Protein AF-A0A5N9E461-F1 (afdb_monomer_lite)

Sequence (120 aa):
LTFPGDPKLTLVAYGQSRSVVNYMIDNYGVEAMNSLLTNLSEGMTVNESILDSYGLEIDALDSQWRKSIGAGPYKPRENTTITITKNNPVISDSCRSSSLIILMTIMFFAYKGMSRLYYS

Structure (mmCIF, N/CA/C/O backbone):
data_AF-A0A5N9E461-F1
#
_entry.id   AF-A0A5N9E461-F1
#
loop_
_atom_site.group_PDB
_atom_site.id
_atom_site.type_symbol
_atom_site.label_atom_id
_atom_site.label_alt_id
_atom_site.label_comp_id
_atom_site.label_asym_id
_atom_site.label_entity_id
_atom_site.label_seq_id
_atom_site.pdbx_PDB_ins_code
_atom_site.Cartn_x
_atom_site.Cartn_y
_atom_site.Cartn_z
_atom_site.occupancy
_atom_site.B_iso_or_equiv
_atom_site.auth_seq_id
_atom_site.auth_comp_id
_atom_site.auth_asym_id
_atom_site.auth_atom_id
_atom_site.pdbx_PDB_model_num
ATOM 1 N N . LEU A 1 1 ? 14.144 4.663 1.536 1.00 45.62 1 LEU A N 1
ATOM 2 C CA . LEU A 1 1 ? 13.570 4.451 0.188 1.00 45.62 1 LEU A CA 1
ATOM 3 C C . LEU A 1 1 ? 13.777 5.735 -0.607 1.00 45.62 1 LEU A C 1
ATOM 5 O O . LEU A 1 1 ? 13.134 6.725 -0.292 1.00 45.62 1 LEU A O 1
ATOM 9 N N . THR A 1 2 ? 14.721 5.766 -1.548 1.00 52.59 2 THR A N 1
ATOM 10 C CA . THR A 1 2 ? 14.942 6.943 -2.407 1.00 52.59 2 THR A CA 1
ATOM 11 C C . THR A 1 2 ? 14.306 6.664 -3.758 1.00 52.59 2 THR A C 1
ATOM 13 O O . THR A 1 2 ? 14.650 5.676 -4.404 1.00 52.59 2 THR A O 1
ATOM 16 N N . PHE A 1 3 ? 13.358 7.505 -4.164 1.00 61.94 3 PHE A N 1
ATOM 17 C CA . PHE A 1 3 ? 12.718 7.406 -5.471 1.00 61.94 3 PHE A CA 1
ATOM 18 C C . PHE A 1 3 ? 13.747 7.706 -6.579 1.00 61.94 3 PHE A C 1
ATOM 20 O O . PHE A 1 3 ? 14.559 8.622 -6.410 1.00 61.94 3 PHE A O 1
ATOM 27 N N . PRO A 1 4 ? 13.789 6.938 -7.681 1.00 60.34 4 PRO A N 1
ATOM 28 C CA . PRO A 1 4 ? 14.845 7.087 -8.673 1.00 60.34 4 PRO A CA 1
ATOM 29 C C . PRO A 1 4 ? 14.722 8.419 -9.429 1.00 60.34 4 PRO A C 1
ATOM 31 O O . PRO A 1 4 ? 13.696 8.695 -10.039 1.00 60.34 4 PRO A O 1
ATOM 34 N N . GLY A 1 5 ? 15.794 9.220 -9.435 1.00 57.06 5 GLY A N 1
ATOM 35 C CA . GLY A 1 5 ? 15.860 10.508 -10.146 1.00 57.06 5 GLY A CA 1
ATOM 36 C C . GLY A 1 5 ? 15.971 10.403 -11.675 1.00 57.06 5 GLY A C 1
ATOM 37 O O . GLY A 1 5 ? 15.975 11.425 -12.353 1.00 57.06 5 GLY A O 1
ATOM 38 N N . ASP A 1 6 ? 16.063 9.185 -12.221 1.00 73.31 6 ASP A N 1
ATOM 39 C CA . ASP A 1 6 ? 15.983 8.920 -13.661 1.00 73.31 6 ASP A CA 1
ATOM 40 C C . ASP A 1 6 ? 14.500 8.894 -14.094 1.00 73.31 6 ASP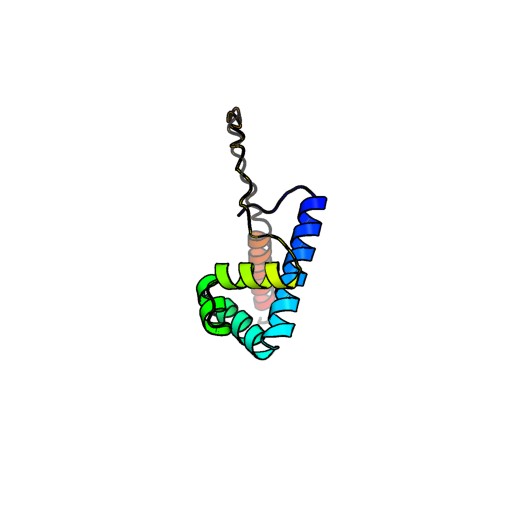 A C 1
ATOM 42 O O . ASP A 1 6 ? 13.740 8.036 -13.619 1.00 73.31 6 ASP A O 1
ATOM 46 N N . PRO A 1 7 ? 14.068 9.778 -15.014 1.00 68.88 7 PRO A N 1
ATOM 47 C CA . PRO A 1 7 ? 12.691 9.828 -15.505 1.00 68.88 7 PRO A CA 1
ATOM 48 C C . PRO A 1 7 ? 12.158 8.490 -16.039 1.00 68.88 7 PRO A C 1
ATOM 50 O O . PRO A 1 7 ? 10.975 8.185 -15.870 1.00 68.88 7 PRO A O 1
ATOM 53 N N . LYS A 1 8 ? 13.007 7.653 -16.654 1.00 65.81 8 LYS A N 1
ATOM 54 C CA . LYS A 1 8 ? 12.588 6.329 -17.147 1.00 65.81 8 LYS A CA 1
ATOM 55 C C . LYS A 1 8 ? 12.266 5.385 -15.993 1.00 65.81 8 LYS A C 1
ATOM 57 O O . LYS A 1 8 ? 11.267 4.672 -16.046 1.00 65.81 8 LYS A O 1
ATOM 62 N N . LEU A 1 9 ? 13.083 5.402 -14.942 1.00 71.56 9 LEU A N 1
ATOM 63 C CA . LEU A 1 9 ? 12.861 4.586 -13.746 1.00 71.56 9 LEU A CA 1
ATOM 64 C C . LEU A 1 9 ? 11.644 5.072 -12.947 1.00 71.56 9 LEU A C 1
ATOM 66 O O . LEU A 1 9 ? 10.916 4.252 -12.394 1.00 71.56 9 LEU A O 1
ATOM 70 N N . THR A 1 10 ? 11.379 6.382 -12.953 1.00 71.50 10 THR A N 1
ATOM 71 C CA . THR A 1 10 ? 10.150 6.972 -12.399 1.00 71.50 10 THR A CA 1
ATOM 72 C C . THR A 1 10 ? 8.901 6.422 -13.094 1.00 71.50 10 THR A C 1
ATOM 74 O O . THR A 1 10 ? 7.973 5.974 -12.423 1.00 71.50 10 THR A O 1
ATOM 77 N N . LEU A 1 11 ? 8.877 6.404 -14.433 1.00 76.56 11 LEU A N 1
ATOM 78 C CA . LEU A 1 11 ? 7.731 5.896 -15.197 1.00 76.56 11 LEU A CA 1
ATOM 79 C C . LEU A 1 11 ? 7.451 4.414 -14.903 1.00 76.56 11 LEU A C 1
ATOM 81 O O . LEU A 1 11 ? 6.295 4.024 -14.737 1.00 76.56 11 LEU A O 1
ATOM 85 N N . VAL A 1 12 ? 8.504 3.596 -14.803 1.00 83.00 12 VAL A N 1
ATOM 86 C CA . VAL A 1 12 ? 8.379 2.173 -14.451 1.00 83.00 12 VAL A CA 1
ATOM 87 C C . VAL A 1 12 ? 7.783 2.002 -13.055 1.00 83.00 12 VAL A C 1
ATOM 89 O O . VAL A 1 12 ? 6.884 1.180 -12.890 1.00 83.00 12 VAL A O 1
ATOM 92 N N . ALA A 1 13 ? 8.227 2.796 -12.075 1.00 80.50 13 ALA A N 1
ATOM 93 C CA . ALA A 1 13 ? 7.690 2.743 -10.717 1.00 80.50 13 ALA A CA 1
ATOM 94 C C . ALA A 1 13 ? 6.179 3.031 -10.691 1.00 80.50 13 ALA A C 1
ATOM 96 O O . ALA A 1 13 ? 5.425 2.251 -10.117 1.00 80.50 13 ALA A O 1
ATOM 97 N N . TYR A 1 14 ? 5.715 4.072 -11.394 1.00 87.06 14 TYR A N 1
ATOM 98 C CA . TYR A 1 14 ? 4.279 4.363 -11.508 1.00 87.06 14 TYR A CA 1
ATOM 99 C C . TYR A 1 14 ? 3.491 3.224 -12.168 1.00 87.06 14 TYR A C 1
ATOM 101 O O . TYR A 1 14 ? 2.406 2.868 -11.703 1.00 87.06 14 TYR A O 1
ATOM 109 N N . GLY A 1 15 ? 4.034 2.633 -13.237 1.00 92.69 15 GLY A N 1
ATOM 110 C CA . GLY A 1 15 ? 3.415 1.487 -13.906 1.00 92.69 15 GLY A CA 1
ATOM 111 C C . GLY A 1 15 ? 3.280 0.271 -12.984 1.00 92.69 15 GLY A C 1
ATOM 112 O O . GLY A 1 15 ? 2.225 -0.361 -12.947 1.00 92.69 15 GLY A O 1
ATOM 113 N N . GLN A 1 16 ? 4.318 -0.019 -12.196 1.00 92.00 16 GLN A N 1
ATOM 114 C CA . GLN A 1 16 ? 4.305 -1.104 -11.215 1.00 92.00 16 GLN A CA 1
ATOM 115 C C . GLN A 1 16 ? 3.297 -0.845 -10.096 1.00 92.00 16 GLN A C 1
ATOM 117 O O . GLN A 1 16 ? 2.474 -1.715 -9.828 1.00 92.00 16 GLN A O 1
ATOM 122 N N . SER A 1 17 ? 3.287 0.356 -9.507 1.00 93.62 17 SER A N 1
ATOM 123 C CA . SER A 1 17 ? 2.312 0.718 -8.471 1.00 93.62 17 SER A CA 1
ATOM 124 C C . SER A 1 17 ? 0.874 0.541 -8.959 1.00 93.62 17 SER A C 1
ATOM 126 O O . SER A 1 17 ? 0.062 -0.061 -8.263 1.00 93.62 17 SER A O 1
ATOM 128 N N . ARG A 1 18 ? 0.563 0.984 -10.186 1.00 95.81 18 ARG A N 1
ATOM 129 C CA . ARG A 1 18 ? -0.767 0.783 -10.779 1.00 95.81 18 ARG A CA 1
ATOM 130 C C . ARG A 1 18 ? -1.108 -0.699 -10.949 1.00 95.81 18 ARG A C 1
ATOM 132 O O . ARG A 1 18 ? -2.236 -1.093 -10.680 1.00 95.81 18 ARG A O 1
ATOM 139 N N . SER A 1 19 ? -0.152 -1.514 -11.397 1.00 97.00 19 SER A N 1
ATOM 140 C CA . SER A 1 19 ? -0.362 -2.956 -11.562 1.00 97.00 19 SER A CA 1
ATOM 141 C C . SER A 1 19 ? -0.657 -3.656 -10.234 1.00 97.00 19 SER A C 1
ATOM 143 O O . SER A 1 19 ? -1.545 -4.502 -10.199 1.00 97.00 19 SER A O 1
ATOM 145 N N . VAL A 1 20 ? 0.040 -3.284 -9.157 1.00 97.06 20 VAL A N 1
ATOM 146 C CA . VAL A 1 20 ? -0.204 -3.827 -7.812 1.00 97.06 20 VAL A CA 1
ATOM 147 C C . VAL A 1 20 ? -1.598 -3.443 -7.319 1.00 97.06 20 VAL A C 1
ATOM 149 O O . VAL A 1 20 ? -2.349 -4.312 -6.892 1.00 97.06 20 VAL A O 1
ATOM 152 N N . VAL A 1 21 ? -1.981 -2.167 -7.438 1.00 96.88 21 VAL A N 1
ATOM 153 C CA . VAL A 1 21 ? -3.315 -1.697 -7.020 1.00 96.88 21 VAL A CA 1
ATOM 154 C C . VAL A 1 21 ? -4.422 -2.432 -7.774 1.00 96.88 21 VAL A C 1
ATOM 156 O O . VAL A 1 21 ? -5.364 -2.912 -7.149 1.00 96.88 21 VAL A O 1
ATOM 159 N N . ASN A 1 22 ? -4.290 -2.574 -9.097 1.00 98.00 22 ASN A N 1
ATOM 160 C CA . ASN A 1 22 ? -5.251 -3.336 -9.894 1.00 98.00 22 ASN A CA 1
ATOM 161 C C . ASN A 1 22 ? -5.330 -4.793 -9.427 1.00 98.00 22 ASN A C 1
ATOM 163 O O . ASN A 1 22 ? -6.421 -5.295 -9.204 1.00 98.00 22 ASN A O 1
ATOM 167 N N . TYR A 1 23 ? -4.188 -5.450 -9.206 1.00 98.12 23 TYR A N 1
ATOM 168 C CA . TYR A 1 23 ? -4.159 -6.818 -8.692 1.00 98.12 23 TYR A CA 1
ATOM 169 C C . TYR A 1 23 ? -4.895 -6.956 -7.352 1.00 98.12 23 TYR A C 1
ATOM 171 O O . TYR A 1 23 ? -5.654 -7.906 -7.168 1.00 98.12 23 TYR A O 1
ATOM 179 N N . MET A 1 24 ? -4.701 -6.009 -6.432 1.00 98.00 24 MET A N 1
ATOM 180 C CA . MET A 1 24 ? -5.366 -6.019 -5.127 1.00 98.00 24 MET A CA 1
ATOM 181 C C . MET A 1 24 ? -6.888 -5.895 -5.274 1.00 98.00 24 MET A C 1
ATOM 183 O O . MET A 1 24 ? -7.619 -6.660 -4.655 1.00 98.00 24 MET A O 1
ATOM 187 N N . ILE A 1 25 ? -7.366 -5.004 -6.146 1.00 98.06 25 ILE A N 1
ATOM 188 C CA . ILE A 1 25 ? -8.804 -4.833 -6.406 1.00 98.06 25 ILE A CA 1
ATOM 189 C C . ILE A 1 25 ? -9.386 -6.061 -7.116 1.00 98.06 25 ILE A C 1
ATOM 191 O O . ILE A 1 25 ? -10.417 -6.579 -6.695 1.00 98.06 25 ILE A O 1
ATOM 195 N N . ASP A 1 26 ? -8.718 -6.555 -8.158 1.00 98.00 26 ASP A N 1
ATOM 196 C CA . ASP A 1 26 ? -9.222 -7.643 -9.001 1.00 98.00 26 ASP A CA 1
ATOM 197 C C . ASP A 1 26 ? -9.325 -8.978 -8.240 1.00 98.00 26 ASP A C 1
ATOM 199 O O . ASP A 1 26 ? -10.193 -9.792 -8.551 1.00 98.00 26 ASP A O 1
ATOM 203 N N . ASN A 1 27 ? -8.457 -9.219 -7.247 1.00 97.44 27 ASN A N 1
ATOM 204 C CA . ASN A 1 27 ? -8.411 -10.490 -6.509 1.00 97.44 27 ASN A CA 1
ATOM 205 C C . ASN A 1 27 ? -9.123 -10.453 -5.150 1.00 97.44 27 ASN A C 1
ATOM 207 O O . ASN A 1 27 ? -9.572 -11.499 -4.686 1.00 97.44 27 ASN A O 1
ATOM 211 N N . TYR A 1 28 ? -9.219 -9.285 -4.509 1.00 96.69 28 TYR A N 1
ATOM 212 C CA . TYR A 1 28 ? -9.745 -9.157 -3.141 1.00 96.69 28 TYR A CA 1
ATOM 213 C C . TYR A 1 28 ? -10.950 -8.215 -3.030 1.00 96.69 28 TYR A C 1
ATOM 215 O O . TYR A 1 28 ? -11.573 -8.143 -1.973 1.00 96.69 28 TYR A O 1
ATOM 223 N N . GLY A 1 29 ? -11.311 -7.523 -4.112 1.00 97.38 29 GLY A N 1
ATOM 224 C CA . GLY A 1 29 ? -12.458 -6.625 -4.157 1.00 97.38 29 GLY A CA 1
ATOM 225 C C . GLY A 1 29 ? -12.152 -5.198 -3.704 1.00 97.38 29 GLY A C 1
ATOM 226 O O . GLY A 1 29 ? -11.068 -4.857 -3.222 1.00 97.38 29 GLY A O 1
ATOM 227 N N . VAL A 1 30 ? -13.146 -4.332 -3.886 1.00 97.44 30 VAL A N 1
ATOM 228 C CA . VAL A 1 30 ? -13.051 -2.902 -3.554 1.00 97.44 30 VAL A CA 1
ATOM 229 C C . VAL A 1 30 ? -13.153 -2.689 -2.043 1.00 97.44 30 VAL A C 1
ATOM 231 O O . VAL A 1 30 ? -12.577 -1.746 -1.510 1.00 97.44 30 VAL A O 1
ATOM 234 N N . GLU A 1 31 ? -13.836 -3.582 -1.333 1.00 98.12 31 GLU A N 1
ATOM 235 C CA . GLU A 1 31 ? -14.017 -3.542 0.115 1.00 98.12 31 GLU A CA 1
ATOM 236 C C . GLU A 1 31 ? -12.674 -3.665 0.842 1.00 98.12 31 GLU A C 1
ATOM 238 O O . GLU A 1 31 ? -12.374 -2.843 1.704 1.00 98.12 31 GLU A O 1
ATOM 243 N N . ALA A 1 32 ? -11.825 -4.614 0.432 1.00 97.31 32 ALA A N 1
ATOM 244 C CA . ALA A 1 32 ? -10.479 -4.772 0.987 1.00 97.31 32 ALA A CA 1
ATOM 245 C C . ALA A 1 32 ? -9.581 -3.557 0.685 1.00 97.31 32 ALA A C 1
ATOM 247 O O . ALA A 1 32 ? -8.794 -3.125 1.530 1.00 97.31 32 ALA A O 1
ATOM 248 N N . MET A 1 33 ? -9.730 -2.952 -0.499 1.00 98.25 33 MET A N 1
ATOM 249 C CA . MET A 1 33 ? -9.032 -1.709 -0.840 1.00 98.25 33 MET A CA 1
ATOM 250 C C . MET A 1 33 ? -9.496 -0.534 0.027 1.00 98.25 33 MET A C 1
ATOM 252 O O . MET A 1 33 ? -8.671 0.256 0.481 1.00 98.25 33 MET A O 1
ATOM 256 N N . ASN A 1 34 ? -10.796 -0.432 0.301 1.00 98.31 34 ASN A N 1
ATOM 257 C CA . ASN A 1 34 ? -11.328 0.589 1.198 1.00 98.31 34 ASN A CA 1
ATOM 258 C C . ASN A 1 34 ? -10.790 0.413 2.622 1.00 98.31 34 ASN A C 1
ATOM 260 O O . ASN A 1 34 ? -10.329 1.395 3.197 1.00 98.31 34 ASN A O 1
ATOM 264 N N . SER A 1 35 ? -10.770 -0.813 3.159 1.00 98.31 35 SER A N 1
ATOM 265 C CA . SER A 1 35 ? -10.164 -1.091 4.470 1.00 98.31 35 SER A CA 1
ATOM 266 C C . SER A 1 35 ? -8.696 -0.671 4.520 1.00 98.31 35 SER A C 1
ATOM 268 O O . SER A 1 35 ? -8.292 0.022 5.451 1.00 98.31 35 SER A O 1
ATOM 270 N N . LEU A 1 36 ? -7.919 -0.971 3.472 1.00 98.25 36 LEU A N 1
ATOM 271 C CA . LEU A 1 36 ? -6.513 -0.567 3.395 1.00 98.25 36 LEU A CA 1
ATOM 272 C C . LEU A 1 36 ? -6.353 0.951 3.488 1.00 98.25 36 LEU A C 1
ATOM 274 O O . LEU A 1 36 ? -5.525 1.446 4.253 1.00 98.25 36 LEU A O 1
ATOM 278 N N . LEU A 1 37 ? -7.129 1.692 2.697 1.00 98.12 37 LEU A N 1
ATOM 279 C CA . LEU A 1 37 ? -7.062 3.151 2.662 1.00 98.12 37 LEU A CA 1
ATOM 280 C C . LEU A 1 37 ? -7.525 3.774 3.983 1.00 98.12 37 LEU A C 1
ATOM 282 O O . LEU A 1 37 ? -6.905 4.736 4.438 1.00 98.12 37 LEU A O 1
ATOM 286 N N . THR A 1 38 ? -8.558 3.212 4.616 1.00 98.50 38 THR A N 1
ATOM 287 C CA . THR A 1 38 ? -9.012 3.629 5.948 1.00 98.50 38 THR A CA 1
ATOM 288 C C . THR A 1 38 ? -7.914 3.413 6.986 1.00 98.50 38 THR A C 1
ATOM 290 O O . THR A 1 38 ? -7.506 4.377 7.631 1.00 98.50 38 THR A O 1
ATOM 293 N N . ASN A 1 39 ? -7.345 2.211 7.069 1.00 98.06 39 ASN A N 1
ATOM 294 C CA . ASN A 1 39 ? -6.286 1.872 8.025 1.00 98.06 39 ASN A CA 1
ATOM 295 C C . ASN A 1 39 ? -5.056 2.781 7.876 1.00 98.06 39 ASN A C 1
ATOM 297 O O . ASN A 1 39 ? -4.503 3.279 8.858 1.00 98.06 39 ASN A O 1
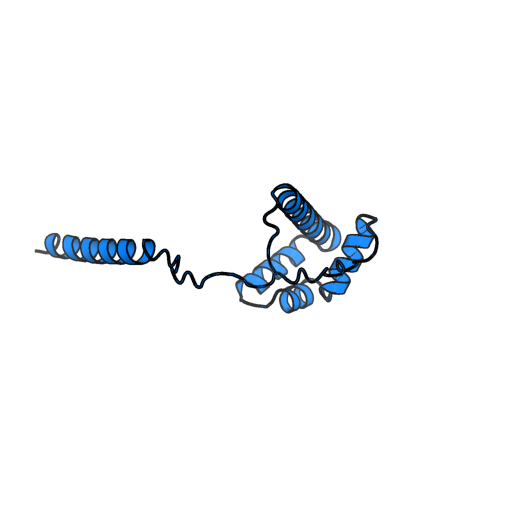ATOM 301 N N . LEU A 1 40 ? -4.649 3.068 6.635 1.00 97.81 40 LEU A N 1
ATOM 302 C CA . LEU A 1 40 ? -3.576 4.027 6.358 1.00 97.81 40 LEU A CA 1
ATOM 303 C C . LEU A 1 40 ? -3.943 5.451 6.797 1.00 97.81 40 LEU A C 1
ATOM 305 O O . LEU A 1 40 ? -3.093 6.164 7.332 1.00 97.81 40 LEU A O 1
ATOM 309 N N . SER A 1 41 ? -5.192 5.878 6.587 1.00 97.56 41 SER A N 1
ATOM 310 C CA . SER A 1 41 ? -5.666 7.205 7.007 1.00 97.56 41 SER A CA 1
ATOM 311 C C . SER A 1 41 ? -5.708 7.375 8.529 1.00 97.56 41 SER A C 1
ATOM 313 O O . SER A 1 41 ? -5.518 8.484 9.027 1.00 97.56 41 SER A O 1
ATOM 315 N N . GLU A 1 42 ? -5.877 6.274 9.262 1.00 97.94 42 GLU A N 1
ATOM 316 C CA . GLU A 1 42 ? -5.847 6.221 10.728 1.00 97.94 42 GLU A CA 1
ATOM 317 C C . GLU A 1 42 ? -4.420 6.165 11.298 1.00 97.94 42 GLU A C 1
ATOM 319 O O . GLU A 1 42 ? -4.223 6.241 12.511 1.00 97.94 42 GLU A O 1
ATOM 324 N N . GLY A 1 43 ? -3.406 6.107 10.430 1.00 97.69 43 GLY A N 1
ATOM 325 C CA . GLY A 1 43 ? -1.997 6.163 10.812 1.00 97.69 43 GLY A CA 1
ATOM 326 C C . GLY A 1 43 ? -1.345 4.801 11.038 1.00 97.69 43 GLY A C 1
ATOM 327 O O . GLY A 1 43 ? -0.216 4.763 11.531 1.00 97.69 43 GLY A O 1
ATOM 328 N N . MET A 1 44 ? -2.005 3.699 10.664 1.00 97.88 44 MET A N 1
ATOM 329 C CA . MET A 1 44 ? -1.365 2.381 10.652 1.00 97.88 44 MET A CA 1
ATOM 330 C C . MET A 1 44 ? -0.215 2.355 9.643 1.00 97.88 44 MET A C 1
ATOM 332 O O . MET A 1 44 ? -0.242 3.017 8.599 1.00 97.88 44 MET A O 1
ATOM 336 N N . THR A 1 45 ? 0.812 1.558 9.932 1.00 97.62 45 THR A N 1
ATOM 337 C CA . THR A 1 45 ? 1.897 1.342 8.974 1.00 97.62 45 THR A CA 1
ATOM 338 C C . THR A 1 45 ? 1.406 0.555 7.755 1.00 97.62 45 THR A C 1
ATOM 340 O O . THR A 1 45 ? 0.370 -0.112 7.776 1.00 97.62 45 THR A O 1
ATOM 343 N N . VAL A 1 46 ? 2.169 0.596 6.660 1.00 94.62 46 VAL A N 1
ATOM 344 C CA . VAL A 1 46 ? 1.840 -0.165 5.440 1.00 94.62 46 VAL A CA 1
ATOM 345 C C . VAL A 1 46 ? 1.744 -1.666 5.727 1.00 94.62 46 VAL A C 1
ATOM 347 O O . VAL A 1 46 ? 0.821 -2.317 5.253 1.00 94.62 46 VAL A O 1
ATOM 350 N N . ASN A 1 47 ? 2.649 -2.213 6.540 1.00 96.81 47 ASN A N 1
ATOM 351 C CA . ASN A 1 47 ? 2.618 -3.635 6.876 1.00 96.81 47 ASN A CA 1
ATOM 352 C C . ASN A 1 47 ? 1.371 -3.989 7.698 1.00 96.81 47 ASN A C 1
ATOM 354 O O . ASN A 1 47 ? 0.672 -4.934 7.350 1.00 96.81 47 ASN A O 1
ATOM 358 N N . GLU A 1 48 ? 1.063 -3.209 8.739 1.00 97.69 48 GLU A N 1
ATOM 359 C CA . GLU A 1 48 ? -0.120 -3.440 9.581 1.00 97.69 48 GLU A CA 1
ATOM 360 C C . GLU A 1 48 ? -1.420 -3.307 8.780 1.00 97.69 48 GLU A C 1
ATOM 362 O O . GLU A 1 48 ? -2.303 -4.148 8.893 1.00 97.69 48 GLU A O 1
ATOM 367 N N . SER A 1 49 ? -1.530 -2.280 7.935 1.00 98.12 49 SER A N 1
ATOM 368 C CA . SER A 1 49 ? -2.734 -2.038 7.131 1.00 98.12 49 SER A CA 1
ATOM 369 C C . SER A 1 49 ? -2.968 -3.114 6.065 1.00 98.12 49 SER A C 1
ATOM 371 O O . SER A 1 49 ? -4.116 -3.509 5.854 1.00 98.12 49 SER A O 1
ATOM 373 N N . ILE A 1 50 ? -1.910 -3.624 5.418 1.00 97.75 50 ILE A N 1
ATOM 374 C CA . ILE A 1 50 ? -2.012 -4.748 4.473 1.00 97.75 50 ILE A CA 1
ATOM 375 C C . ILE A 1 50 ? -2.398 -6.032 5.210 1.00 97.75 50 ILE A C 1
ATOM 377 O O . ILE A 1 50 ? -3.285 -6.749 4.742 1.00 97.75 50 ILE A O 1
ATOM 381 N N . LEU A 1 51 ? -1.771 -6.304 6.356 1.00 97.94 51 LEU A N 1
ATOM 382 C CA . LEU A 1 51 ? -2.078 -7.485 7.156 1.00 97.94 51 LEU A CA 1
ATOM 383 C C . LEU A 1 51 ? -3.538 -7.479 7.619 1.00 97.94 51 LEU A C 1
ATOM 385 O O . LEU A 1 51 ? -4.218 -8.488 7.468 1.00 97.94 51 LEU A O 1
ATOM 389 N N . ASP A 1 52 ? -4.035 -6.347 8.115 1.00 98.00 52 ASP A N 1
ATOM 390 C CA . ASP A 1 52 ? -5.422 -6.214 8.572 1.00 98.00 52 ASP A CA 1
ATOM 391 C C . ASP A 1 52 ? -6.437 -6.324 7.417 1.00 98.00 52 ASP A C 1
ATOM 393 O O . ASP A 1 52 ? -7.434 -7.034 7.525 1.00 98.00 52 ASP A O 1
ATOM 397 N N . SER A 1 53 ? -6.150 -5.703 6.267 1.00 97.62 53 SER A N 1
ATOM 398 C CA . SER A 1 53 ? -7.107 -5.639 5.147 1.00 97.62 53 SER A CA 1
ATOM 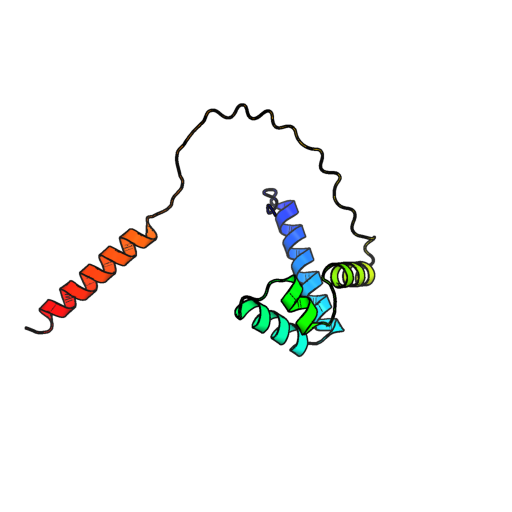399 C C . SER A 1 53 ? -7.141 -6.900 4.283 1.00 97.62 53 SER A C 1
ATOM 401 O O . SER A 1 53 ? -8.184 -7.236 3.725 1.00 97.62 53 SER A O 1
ATOM 403 N N . TYR A 1 54 ? -6.001 -7.580 4.127 1.00 96.94 54 TYR A N 1
ATOM 404 C CA . TYR A 1 54 ? -5.845 -8.719 3.211 1.00 96.94 54 TYR A CA 1
ATOM 405 C C . TYR A 1 54 ? -5.475 -10.025 3.921 1.00 96.94 54 TYR A C 1
ATOM 407 O O . TYR A 1 54 ? -5.498 -11.079 3.287 1.00 96.94 54 TYR A O 1
ATOM 415 N N . GLY A 1 55 ? -5.114 -9.990 5.209 1.00 96.88 55 GLY A N 1
ATOM 416 C CA . GLY A 1 55 ? -4.635 -11.167 5.941 1.00 96.88 55 GLY A CA 1
ATOM 417 C C . GLY A 1 55 ? -3.266 -11.665 5.468 1.00 96.88 55 GLY A C 1
ATOM 418 O O . GLY A 1 55 ? -2.947 -12.841 5.645 1.00 96.88 55 GLY A O 1
ATOM 419 N N . LEU A 1 56 ? -2.476 -10.804 4.816 1.00 95.31 56 LEU A N 1
ATOM 420 C CA . LEU A 1 56 ? -1.205 -11.159 4.187 1.00 95.31 56 LEU A CA 1
ATOM 421 C C . LEU A 1 56 ? -0.065 -10.270 4.672 1.00 95.31 56 LEU A C 1
ATOM 423 O O . LEU A 1 56 ? -0.210 -9.059 4.792 1.00 95.31 56 LEU A O 1
ATOM 427 N N . GLU A 1 57 ? 1.109 -10.871 4.836 1.00 96.31 57 GLU A N 1
ATOM 428 C CA . GLU A 1 57 ? 2.359 -10.119 4.934 1.00 96.31 57 GLU A CA 1
ATOM 429 C C . GLU A 1 57 ? 2.697 -9.460 3.590 1.00 96.31 57 GLU A C 1
ATOM 431 O O . GLU A 1 57 ? 2.427 -10.014 2.518 1.00 96.31 57 GLU A O 1
ATOM 436 N N . ILE A 1 58 ? 3.356 -8.300 3.634 1.00 94.44 58 ILE A N 1
ATOM 437 C CA . ILE A 1 58 ? 3.701 -7.526 2.430 1.00 94.44 58 ILE A CA 1
ATOM 438 C C . ILE A 1 58 ? 4.548 -8.330 1.425 1.00 94.44 58 ILE A C 1
ATOM 440 O O . ILE A 1 58 ? 4.331 -8.235 0.217 1.00 94.44 58 ILE A O 1
ATOM 444 N N . ASP A 1 59 ? 5.444 -9.192 1.912 1.00 95.12 59 ASP A N 1
ATOM 445 C CA . ASP A 1 59 ? 6.285 -10.054 1.071 1.00 95.12 59 ASP A CA 1
ATOM 446 C C . ASP A 1 59 ? 5.476 -11.166 0.384 1.00 95.12 59 ASP A C 1
ATOM 448 O O . ASP A 1 59 ? 5.774 -11.571 -0.747 1.00 95.12 59 ASP A O 1
ATOM 452 N N . ALA A 1 60 ? 4.427 -11.658 1.051 1.00 95.62 60 ALA A N 1
ATOM 453 C CA . ALA A 1 60 ? 3.508 -12.629 0.473 1.00 95.62 60 ALA A CA 1
ATOM 454 C C . ALA A 1 60 ? 2.655 -11.974 -0.620 1.00 95.62 60 ALA A C 1
ATOM 456 O O . ALA A 1 60 ? 2.492 -12.563 -1.690 1.00 95.62 60 ALA A O 1
ATOM 457 N N . LEU A 1 61 ? 2.177 -10.745 -0.388 1.00 96.81 61 LEU A N 1
ATOM 458 C CA . LEU A 1 61 ? 1.460 -9.957 -1.390 1.00 96.81 61 LEU A CA 1
ATOM 459 C C . LEU A 1 61 ? 2.328 -9.702 -2.634 1.00 96.81 61 LEU A C 1
ATOM 461 O O . LEU A 1 61 ? 1.880 -9.986 -3.746 1.00 96.81 61 LEU A O 1
ATOM 465 N N . ASP A 1 62 ? 3.573 -9.236 -2.462 1.00 95.62 62 ASP A N 1
ATOM 466 C CA . ASP A 1 62 ? 4.512 -9.022 -3.577 1.00 95.62 62 ASP A CA 1
ATOM 467 C C . ASP A 1 62 ? 4.755 -10.322 -4.350 1.00 95.62 62 ASP A C 1
ATOM 469 O O . ASP A 1 62 ? 4.610 -10.365 -5.572 1.00 95.62 62 ASP A O 1
ATOM 473 N N . SER A 1 63 ? 5.038 -11.419 -3.646 1.00 96.62 63 SER A N 1
ATOM 474 C CA . SER A 1 63 ? 5.291 -12.718 -4.275 1.00 96.62 63 SER A CA 1
ATOM 475 C C . SER A 1 63 ? 4.100 -13.213 -5.101 1.00 96.62 63 SER A C 1
ATOM 477 O O . SER A 1 63 ? 4.282 -13.729 -6.209 1.00 96.62 63 SER A O 1
ATOM 479 N N . GLN A 1 64 ? 2.876 -13.048 -4.592 1.00 97.00 64 GLN A N 1
ATOM 480 C CA . GLN A 1 64 ? 1.661 -13.446 -5.303 1.00 97.00 64 GLN A CA 1
ATOM 481 C C . GLN A 1 64 ? 1.384 -12.557 -6.522 1.00 97.00 64 GLN A C 1
ATOM 483 O O . GLN A 1 64 ? 1.130 -13.086 -7.605 1.00 97.00 64 GLN A O 1
ATOM 488 N N . TRP A 1 65 ? 1.506 -11.234 -6.381 1.00 97.62 65 TRP A N 1
ATOM 489 C CA . TRP A 1 65 ? 1.365 -10.295 -7.497 1.00 97.62 65 TRP A CA 1
ATOM 490 C C . TRP A 1 65 ? 2.395 -10.570 -8.601 1.00 97.62 65 TRP A C 1
ATOM 492 O O . TRP A 1 65 ? 2.054 -10.662 -9.779 1.00 97.62 65 TRP A O 1
ATOM 502 N N . ARG A 1 66 ? 3.668 -10.784 -8.244 1.00 96.69 66 ARG A N 1
ATOM 503 C CA . ARG A 1 66 ? 4.716 -11.119 -9.222 1.00 96.69 66 ARG A CA 1
ATOM 504 C C . ARG A 1 66 ? 4.373 -12.393 -9.981 1.00 96.69 66 ARG A C 1
ATOM 506 O O . ARG A 1 66 ? 4.497 -12.425 -11.204 1.00 96.69 66 ARG A O 1
ATOM 513 N N . LYS A 1 67 ? 3.880 -13.414 -9.275 1.00 96.81 67 LYS A N 1
ATOM 514 C CA . LYS A 1 67 ? 3.419 -14.659 -9.894 1.00 96.81 67 LYS A CA 1
ATOM 515 C C . LYS A 1 67 ? 2.246 -14.421 -10.849 1.00 96.81 67 LYS A C 1
ATOM 517 O O . LYS A 1 67 ? 2.235 -15.020 -11.922 1.00 96.81 67 LYS A O 1
ATOM 522 N N . SER A 1 68 ? 1.299 -13.543 -10.509 1.00 96.44 68 SER A N 1
ATOM 523 C CA . SER A 1 68 ? 0.125 -13.271 -11.351 1.00 96.44 68 SER A CA 1
ATOM 524 C C . SER A 1 68 ? 0.480 -12.588 -12.674 1.00 96.44 68 SER A C 1
ATOM 526 O O . SER A 1 68 ? -0.168 -12.846 -13.683 1.00 96.44 68 SER A O 1
ATOM 528 N N . ILE A 1 69 ? 1.522 -11.750 -12.695 1.00 95.94 69 ILE A N 1
ATOM 529 C CA . ILE A 1 69 ? 2.003 -11.080 -13.917 1.00 95.94 69 ILE A CA 1
ATOM 530 C C . ILE A 1 69 ? 3.110 -11.861 -14.648 1.00 95.94 69 ILE A C 1
ATOM 532 O O . ILE A 1 69 ? 3.702 -11.347 -15.596 1.00 95.94 69 ILE A O 1
ATOM 536 N N . GLY A 1 70 ? 3.431 -13.083 -14.203 1.00 95.50 70 GLY A N 1
ATOM 537 C CA . GLY A 1 70 ? 4.499 -13.906 -14.783 1.00 95.50 70 GLY A CA 1
ATOM 538 C C . GLY A 1 70 ? 5.918 -13.388 -14.513 1.00 95.50 70 GLY A C 1
ATOM 539 O O . GLY A 1 70 ? 6.858 -13.760 -15.217 1.00 95.50 70 GLY A O 1
ATOM 540 N N . ALA A 1 71 ? 6.099 -12.528 -13.509 1.00 93.56 71 ALA A N 1
ATOM 541 C CA . ALA A 1 71 ? 7.409 -12.055 -13.088 1.00 93.56 71 ALA A CA 1
ATOM 542 C C . ALA A 1 71 ? 8.124 -13.100 -12.215 1.00 93.56 71 ALA A C 1
ATOM 544 O O . ALA A 1 71 ? 7.521 -13.785 -11.390 1.00 93.56 71 ALA A O 1
ATOM 545 N N . GLY A 1 72 ? 9.449 -13.187 -12.363 1.00 92.62 72 GLY A N 1
ATOM 546 C CA . GLY A 1 72 ? 10.285 -13.984 -11.462 1.00 92.62 72 GLY A CA 1
ATOM 547 C C . GLY A 1 72 ? 10.306 -13.418 -10.033 1.00 92.62 72 GLY A C 1
ATOM 548 O O . GLY A 1 72 ? 9.904 -12.266 -9.831 1.00 92.62 72 GLY A O 1
ATOM 549 N N . PRO A 1 73 ? 10.817 -14.172 -9.043 1.00 90.31 73 PRO A N 1
ATOM 550 C CA . PRO A 1 73 ? 10.892 -13.723 -7.651 1.00 90.31 73 PRO A CA 1
ATOM 551 C C . PRO A 1 73 ? 11.665 -12.408 -7.525 1.00 90.31 73 PRO A C 1
ATOM 553 O O . PRO A 1 73 ? 12.526 -12.096 -8.358 1.00 90.31 73 PRO A O 1
ATOM 556 N N . TYR A 1 74 ? 11.348 -11.623 -6.495 1.00 86.56 74 TYR A N 1
ATOM 557 C CA . TYR A 1 74 ? 12.084 -10.396 -6.228 1.00 86.56 74 TYR A CA 1
ATOM 558 C C . TYR A 1 74 ? 13.551 -10.732 -5.947 1.00 86.56 74 TYR A C 1
ATOM 560 O O . TYR A 1 74 ? 13.877 -11.523 -5.065 1.00 86.56 74 TYR A O 1
ATOM 568 N N . LYS A 1 75 ? 14.440 -10.139 -6.743 1.00 85.25 75 LYS A N 1
ATOM 569 C CA . LYS A 1 75 ? 15.878 -10.149 -6.504 1.00 85.25 75 LYS A CA 1
ATOM 570 C C . LYS A 1 75 ? 16.247 -8.719 -6.146 1.00 85.25 75 LYS A C 1
ATOM 572 O O . LYS A 1 75 ? 16.172 -7.866 -7.040 1.00 85.25 75 LYS A O 1
ATOM 577 N N . PRO A 1 76 ? 16.597 -8.432 -4.881 1.00 75.12 76 PRO A N 1
ATOM 578 C CA . PRO A 1 76 ? 17.181 -7.149 -4.540 1.00 75.12 76 PRO A CA 1
ATOM 579 C C . PRO A 1 76 ? 18.316 -6.882 -5.521 1.00 75.12 76 PRO A C 1
ATOM 581 O O . PRO A 1 76 ? 19.103 -7.784 -5.819 1.00 75.12 76 PRO A O 1
ATOM 584 N N . ARG A 1 77 ? 18.389 -5.667 -6.074 1.00 68.25 77 ARG A N 1
ATOM 585 C CA . ARG A 1 77 ? 19.620 -5.292 -6.768 1.00 68.25 77 ARG A CA 1
ATOM 586 C C . ARG A 1 77 ? 20.735 -5.438 -5.746 1.00 68.25 77 ARG A C 1
ATOM 588 O O . ARG A 1 77 ? 20.651 -4.802 -4.699 1.00 68.25 77 ARG A O 1
ATOM 595 N N . GLU A 1 78 ? 21.740 -6.248 -6.074 1.00 63.19 78 GLU A N 1
ATOM 596 C CA . GLU A 1 78 ? 23.071 -6.143 -5.485 1.00 63.19 78 GLU A CA 1
ATOM 597 C C . GLU A 1 78 ? 23.401 -4.654 -5.508 1.00 63.19 78 GLU A C 1
ATOM 599 O O . GLU A 1 78 ? 23.574 -4.036 -6.564 1.00 63.19 78 GLU A O 1
ATOM 604 N N . ASN A 1 79 ? 23.334 -4.032 -4.344 1.00 53.56 79 ASN A N 1
ATOM 605 C CA . ASN A 1 79 ? 23.787 -2.684 -4.143 1.00 53.56 79 ASN A CA 1
ATOM 606 C C . ASN A 1 79 ? 25.281 -2.739 -4.436 1.00 53.56 79 ASN A C 1
ATOM 608 O O . ASN A 1 79 ? 26.085 -3.057 -3.567 1.00 53.56 79 ASN A O 1
ATOM 612 N N . THR A 1 80 ? 25.665 -2.406 -5.673 1.00 44.00 80 THR A N 1
ATOM 613 C CA . THR A 1 80 ? 26.964 -1.793 -5.898 1.00 44.00 80 THR A CA 1
ATOM 614 C C . THR A 1 80 ? 26.962 -0.600 -4.962 1.00 44.00 80 THR A C 1
ATOM 616 O O . THR A 1 80 ? 26.328 0.419 -5.238 1.00 44.00 80 THR A O 1
ATOM 619 N N . THR A 1 81 ? 27.568 -0.772 -3.790 1.00 42.53 81 THR A N 1
ATOM 620 C CA . THR A 1 81 ? 27.934 0.324 -2.916 1.00 42.53 81 THR A CA 1
ATOM 621 C C . THR A 1 81 ? 28.822 1.184 -3.784 1.00 42.53 81 THR A C 1
ATOM 623 O O . THR A 1 81 ? 30.008 0.911 -3.943 1.00 42.53 81 THR A O 1
ATOM 626 N N . ILE A 1 82 ? 28.231 2.185 -4.431 1.00 46.06 82 ILE A N 1
ATOM 627 C CA . ILE A 1 82 ? 29.008 3.281 -4.957 1.00 46.06 82 ILE A CA 1
ATOM 628 C C . ILE A 1 82 ? 29.587 3.890 -3.688 1.00 46.06 82 ILE A C 1
ATOM 630 O O . ILE A 1 82 ? 28.897 4.601 -2.955 1.00 46.06 82 ILE A O 1
ATOM 634 N N . THR A 1 83 ? 30.832 3.543 -3.370 1.00 39.28 83 THR A N 1
ATOM 635 C CA . THR A 1 83 ? 31.672 4.345 -2.496 1.00 39.28 83 THR A CA 1
ATOM 636 C C . THR A 1 83 ? 31.845 5.669 -3.223 1.00 39.28 83 THR A C 1
ATOM 638 O O . THR A 1 83 ? 32.835 5.901 -3.910 1.00 39.28 83 THR A O 1
ATOM 641 N N . ILE A 1 84 ? 30.827 6.527 -3.144 1.00 49.62 84 ILE A N 1
ATOM 642 C CA . ILE A 1 84 ? 31.009 7.946 -3.362 1.00 49.62 84 ILE A CA 1
ATOM 643 C C . ILE A 1 84 ? 31.968 8.331 -2.245 1.00 49.62 84 ILE A C 1
ATOM 645 O O . ILE A 1 84 ? 31.556 8.461 -1.091 1.00 49.62 84 ILE A O 1
ATOM 649 N N . THR A 1 85 ? 33.260 8.437 -2.554 1.00 44.84 85 THR A N 1
ATOM 650 C CA . THR A 1 85 ? 34.184 9.176 -1.703 1.00 44.84 85 THR A CA 1
ATOM 651 C C . THR A 1 85 ? 33.523 10.534 -1.520 1.00 44.84 85 THR A C 1
ATOM 653 O O . THR A 1 85 ? 33.367 11.284 -2.486 1.00 44.84 85 THR A O 1
ATOM 656 N N . LYS A 1 86 ? 32.993 10.799 -0.320 1.00 44.34 86 LYS A N 1
ATOM 657 C CA . LYS A 1 86 ? 32.362 12.072 0.029 1.00 44.34 86 LYS A CA 1
ATOM 658 C C . LYS A 1 86 ? 33.460 13.139 0.056 1.00 44.34 86 LYS A C 1
ATOM 660 O O . LYS A 1 86 ? 33.871 13.599 1.111 1.00 44.34 86 LYS A O 1
ATOM 665 N N . ASN A 1 87 ? 33.900 13.571 -1.116 1.00 51.94 87 ASN A N 1
ATOM 666 C CA . ASN A 1 87 ? 34.619 14.822 -1.292 1.00 51.94 87 ASN A CA 1
ATOM 667 C C . ASN A 1 87 ? 33.567 15.901 -1.556 1.00 51.94 87 ASN A C 1
ATOM 669 O O . ASN A 1 87 ? 33.619 16.586 -2.572 1.00 51.94 87 ASN A O 1
ATOM 673 N N . ASN A 1 88 ? 32.547 15.991 -0.699 1.00 55.25 88 ASN A N 1
ATOM 674 C CA . ASN A 1 88 ? 31.635 17.119 -0.767 1.00 55.25 88 ASN A CA 1
ATOM 675 C C . ASN A 1 88 ? 32.221 18.214 0.129 1.00 55.25 88 ASN A C 1
ATOM 677 O O . ASN A 1 88 ? 32.332 17.967 1.336 1.00 55.25 88 ASN A O 1
ATOM 681 N N . PRO A 1 89 ? 32.597 19.397 -0.392 1.00 52.12 89 PRO A N 1
ATOM 682 C CA . PRO A 1 89 ? 32.756 20.550 0.478 1.00 52.12 89 PRO A CA 1
ATOM 683 C C . PRO A 1 89 ? 31.439 20.740 1.236 1.00 52.12 89 PRO A C 1
ATOM 685 O O . PRO A 1 89 ? 30.354 20.604 0.667 1.00 52.12 89 PRO A O 1
ATOM 688 N N . VAL A 1 90 ? 31.529 20.991 2.541 1.00 50.88 90 VAL A N 1
ATOM 689 C CA . VAL A 1 90 ? 30.365 21.324 3.362 1.00 50.88 90 VAL A CA 1
ATOM 690 C C . VAL A 1 90 ? 29.806 22.647 2.845 1.00 50.88 90 VAL A C 1
ATOM 692 O O . VAL A 1 90 ? 30.241 23.715 3.257 1.00 50.88 90 VAL A O 1
ATOM 695 N N . ILE A 1 91 ? 28.855 22.580 1.917 1.00 52.12 91 ILE A N 1
ATOM 696 C CA . ILE A 1 91 ? 27.946 23.684 1.639 1.00 52.12 91 ILE A CA 1
ATOM 697 C C . ILE A 1 91 ? 26.740 23.453 2.540 1.00 52.12 91 ILE A C 1
ATOM 699 O O . ILE A 1 91 ? 25.800 22.733 2.201 1.00 52.12 91 ILE A O 1
ATOM 703 N N . SER A 1 92 ? 26.816 24.001 3.750 1.00 53.22 92 SER A N 1
ATOM 704 C CA . SER A 1 92 ? 25.635 24.218 4.569 1.00 53.22 92 SER A CA 1
ATOM 705 C C . SER A 1 92 ? 24.892 25.413 3.991 1.00 53.22 92 SER A C 1
ATOM 707 O O . SER A 1 92 ? 25.186 26.535 4.371 1.00 53.22 92 SER A O 1
ATOM 709 N N . ASP A 1 93 ? 23.939 25.171 3.098 1.00 43.12 93 ASP A N 1
ATOM 710 C CA . ASP A 1 93 ? 22.828 26.098 2.919 1.00 43.12 93 ASP A CA 1
ATOM 711 C C . ASP A 1 93 ? 21.534 25.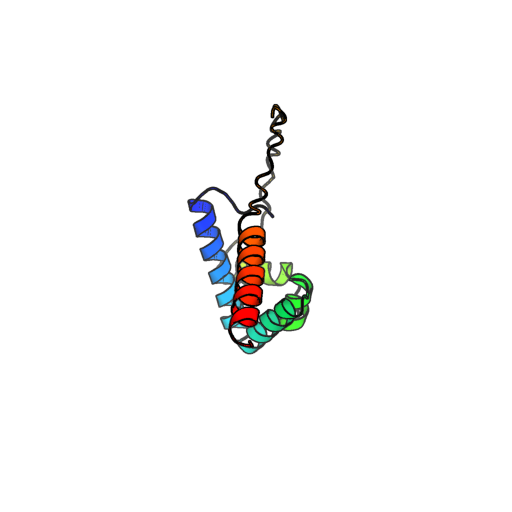309 2.749 1.00 43.12 93 ASP A C 1
ATOM 713 O O . ASP A 1 93 ? 21.268 24.610 1.770 1.00 43.12 93 ASP A O 1
ATOM 717 N N . SER A 1 94 ? 20.751 25.375 3.817 1.00 46.53 94 SER A N 1
ATOM 718 C CA . SER A 1 94 ? 19.451 24.760 3.972 1.00 46.53 94 SER A CA 1
ATOM 719 C C . SER A 1 94 ? 18.462 25.320 2.952 1.00 46.53 94 SER A C 1
ATOM 721 O O . SER A 1 94 ? 18.050 26.475 3.051 1.00 46.53 94 SER A O 1
ATOM 723 N N . CYS A 1 95 ? 17.948 24.480 2.058 1.00 45.69 95 CYS A N 1
ATOM 724 C CA . CYS A 1 95 ? 16.666 24.749 1.409 1.00 45.69 95 CYS A CA 1
ATOM 725 C C . CYS A 1 95 ? 15.529 24.468 2.402 1.00 45.69 95 CYS A C 1
ATOM 727 O O . CYS A 1 95 ? 14.771 23.511 2.268 1.00 45.69 95 CYS A O 1
ATOM 729 N N . ARG A 1 96 ? 15.410 25.306 3.436 1.00 39.88 96 ARG A N 1
ATOM 730 C CA . ARG A 1 96 ? 14.195 25.399 4.246 1.00 39.88 96 ARG A CA 1
ATOM 731 C C . ARG A 1 96 ? 13.322 26.449 3.573 1.00 39.88 96 ARG A C 1
ATOM 733 O O . ARG A 1 96 ? 13.377 27.618 3.946 1.00 39.88 96 ARG A O 1
ATOM 740 N N . SER A 1 97 ? 12.561 26.053 2.549 1.00 50.66 97 SER A N 1
ATOM 741 C CA . SER A 1 97 ? 11.528 26.918 1.964 1.00 50.66 97 SER A CA 1
ATOM 742 C C . SER A 1 97 ? 10.499 27.238 3.049 1.00 50.66 97 SER A C 1
ATOM 744 O O . SER A 1 97 ? 9.550 26.499 3.294 1.00 50.66 97 SER A O 1
ATOM 746 N N . SER A 1 98 ? 10.762 28.324 3.771 1.00 53.16 98 SER A N 1
ATOM 747 C CA . SER A 1 98 ? 9.951 28.838 4.874 1.00 53.16 98 SER A CA 1
ATOM 748 C C . SER A 1 98 ? 9.007 29.939 4.380 1.00 53.16 98 SER A C 1
ATOM 750 O O . SER A 1 98 ? 8.438 30.679 5.179 1.00 53.16 98 SER A O 1
ATOM 752 N N . SER A 1 99 ? 8.818 30.049 3.062 1.00 55.69 99 SER A N 1
ATOM 753 C CA . SER A 1 99 ? 8.033 31.122 2.448 1.00 55.69 99 SER A CA 1
ATOM 754 C C . SER A 1 99 ? 6.524 30.964 2.660 1.00 55.69 99 SER A C 1
ATOM 756 O O . SER A 1 99 ? 5.811 31.961 2.658 1.00 55.69 99 SER A O 1
ATOM 758 N N . LEU A 1 100 ? 6.014 29.750 2.910 1.00 53.44 100 LEU A N 1
ATOM 759 C CA . LEU A 1 100 ? 4.573 29.535 3.125 1.00 53.44 100 LEU A CA 1
ATOM 760 C C . LEU A 1 100 ? 4.108 29.904 4.542 1.00 53.44 100 LEU A C 1
ATOM 762 O O . LEU A 1 100 ? 3.012 30.433 4.704 1.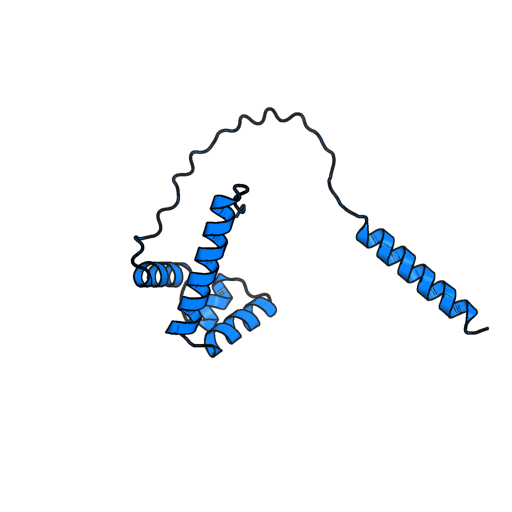00 53.44 100 LEU A O 1
ATOM 766 N N . ILE A 1 101 ? 4.949 29.702 5.562 1.00 58.31 101 ILE A N 1
ATOM 767 C CA . ILE A 1 101 ? 4.589 30.041 6.950 1.00 58.31 101 ILE A CA 1
ATOM 768 C C . ILE A 1 101 ? 4.542 31.564 7.130 1.00 58.31 101 ILE A C 1
ATOM 770 O O . ILE A 1 101 ? 3.621 32.075 7.761 1.00 58.31 101 ILE A O 1
ATOM 774 N N . ILE A 1 102 ? 5.483 32.299 6.526 1.00 60.91 102 ILE A N 1
ATOM 775 C CA . ILE A 1 102 ? 5.523 33.769 6.604 1.00 60.91 102 ILE A CA 1
ATOM 776 C C . ILE A 1 102 ? 4.328 34.394 5.863 1.00 60.91 102 ILE A C 1
ATOM 778 O O . ILE A 1 102 ? 3.738 35.358 6.345 1.00 60.91 102 ILE A O 1
ATOM 782 N N . LEU A 1 103 ? 3.905 33.823 4.730 1.00 58.62 103 LEU A N 1
ATOM 783 C CA . LEU A 1 103 ? 2.709 34.295 4.023 1.00 58.62 103 LEU A CA 1
ATOM 784 C C . LEU A 1 103 ? 1.416 34.004 4.803 1.00 58.62 103 LEU A C 1
ATOM 786 O O . LEU A 1 103 ? 0.532 34.861 4.856 1.00 58.62 103 LEU A O 1
ATOM 790 N N . MET A 1 104 ? 1.314 32.843 5.461 1.00 69.62 104 MET A N 1
ATOM 791 C CA . MET A 1 104 ? 0.148 32.512 6.289 1.00 69.62 104 MET A CA 1
ATOM 792 C C . MET A 1 104 ? 0.032 33.403 7.529 1.00 69.62 104 MET A C 1
ATOM 794 O O . MET A 1 104 ? -1.075 33.816 7.875 1.00 69.62 104 MET A O 1
ATOM 798 N N . THR A 1 105 ? 1.147 33.761 8.174 1.00 68.12 105 THR A N 1
ATOM 799 C CA . THR A 1 105 ? 1.108 34.668 9.331 1.00 68.12 105 THR A CA 1
ATOM 800 C C . THR A 1 105 ? 0.725 36.087 8.918 1.00 68.12 105 THR A C 1
ATOM 802 O O . THR A 1 105 ? -0.142 36.681 9.558 1.00 68.12 105 THR A O 1
ATOM 805 N N . ILE A 1 106 ? 1.270 36.611 7.815 1.00 72.88 106 ILE A N 1
ATOM 806 C CA . ILE A 1 106 ? 0.913 37.944 7.299 1.00 72.88 106 ILE A CA 1
ATOM 807 C C . ILE A 1 106 ? -0.578 38.015 6.933 1.00 72.88 106 ILE A C 1
ATOM 809 O O . ILE A 1 106 ? -1.249 38.972 7.320 1.00 72.88 106 ILE A O 1
ATOM 813 N N . MET A 1 107 ? -1.129 36.991 6.272 1.00 73.69 107 MET A N 1
ATOM 814 C CA . MET A 1 107 ? -2.566 36.935 5.970 1.00 73.69 107 MET A CA 1
ATOM 815 C C . MET A 1 107 ? -3.433 36.869 7.232 1.00 73.69 107 MET A C 1
ATOM 817 O O . MET A 1 107 ? -4.467 37.532 7.294 1.00 73.69 107 MET A O 1
ATOM 821 N N . PHE A 1 108 ? -3.011 36.130 8.262 1.00 70.38 108 PHE A N 1
ATOM 822 C CA . PHE A 1 108 ? -3.752 36.037 9.522 1.00 70.38 108 PHE A CA 1
ATOM 823 C C . PHE A 1 108 ? -3.786 37.377 10.276 1.00 70.38 108 PHE A C 1
ATOM 825 O O . PHE A 1 108 ? -4.835 37.784 10.782 1.00 70.38 108 PHE A O 1
ATOM 832 N N . PHE A 1 109 ? -2.666 38.109 10.307 1.00 71.75 109 PHE A N 1
ATOM 833 C CA . PHE A 1 109 ? -2.613 39.448 10.904 1.00 71.75 109 PHE A CA 1
ATOM 834 C C . PHE A 1 109 ? -3.380 40.489 10.080 1.00 71.75 109 PHE A C 1
ATOM 836 O O . PHE A 1 109 ? -4.075 41.318 10.667 1.00 71.75 109 PHE A O 1
ATOM 843 N N . ALA A 1 110 ? -3.340 40.415 8.746 1.00 72.00 110 ALA A N 1
ATOM 844 C CA . ALA A 1 110 ? -4.139 41.278 7.875 1.00 72.00 110 ALA A CA 1
ATOM 845 C C . ALA A 1 110 ? -5.649 41.026 8.042 1.00 72.00 110 ALA A C 1
ATOM 847 O O . ALA A 1 110 ? -6.423 41.975 8.182 1.00 72.00 110 ALA A O 1
ATOM 848 N N . TYR A 1 111 ? -6.067 39.758 8.122 1.00 70.62 111 TYR A N 1
ATOM 849 C CA . TYR A 1 111 ? -7.458 39.367 8.366 1.00 70.62 111 TYR A CA 1
ATOM 850 C C . TYR A 1 111 ? -7.964 39.859 9.730 1.00 70.62 111 TYR A C 1
ATOM 852 O O . TYR A 1 111 ? -9.056 40.425 9.829 1.00 70.62 111 TYR A O 1
ATOM 860 N N . LYS A 1 112 ? -7.142 39.727 10.781 1.00 67.12 112 LYS A N 1
ATOM 861 C CA . LYS A 1 112 ? -7.464 40.218 12.131 1.00 67.12 112 LYS A CA 1
ATOM 862 C C . LYS A 1 112 ? -7.425 41.753 12.238 1.00 67.12 112 LYS A C 1
ATOM 864 O O . LYS A 1 1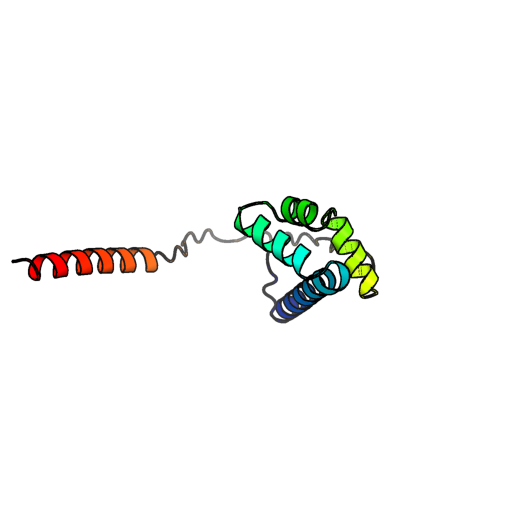12 ? -8.120 42.329 13.072 1.00 67.12 112 LYS A O 1
ATOM 869 N N . GLY A 1 113 ? -6.633 42.419 11.395 1.00 63.97 113 GLY A N 1
ATOM 870 C CA . GLY A 1 113 ? -6.562 43.878 11.290 1.00 63.97 113 GLY A CA 1
ATOM 871 C C . GLY A 1 113 ? -7.787 44.494 10.609 1.00 63.97 113 GLY A C 1
ATOM 872 O O . GLY A 1 113 ? -8.340 45.464 11.119 1.00 63.97 113 GLY A O 1
ATOM 873 N N . MET A 1 114 ? -8.269 43.898 9.513 1.00 57.47 114 MET A N 1
ATOM 874 C CA . MET A 1 114 ? -9.480 44.366 8.818 1.00 57.47 114 MET A CA 1
ATOM 875 C C . MET A 1 114 ? -10.762 44.135 9.625 1.00 57.47 114 MET A C 1
ATOM 877 O O . MET A 1 114 ? -11.648 44.984 9.624 1.00 57.47 114 MET A O 1
ATOM 881 N N . SER A 1 115 ? -10.847 43.045 10.390 1.00 56.94 115 SER A N 1
ATOM 882 C CA . SER A 1 115 ? -12.006 42.786 11.259 1.00 56.94 115 SER A CA 1
ATOM 883 C C . SER A 1 115 ? -12.108 43.743 12.461 1.00 56.94 115 SER A C 1
ATOM 885 O O . SER A 1 115 ? -13.201 43.928 12.987 1.00 56.94 115 SER A O 1
ATOM 887 N N . ARG A 1 116 ? -11.019 44.427 12.855 1.00 56.84 116 ARG A N 1
ATOM 888 C CA . ARG A 1 116 ? -11.048 45.508 13.866 1.00 56.84 116 ARG A CA 1
ATOM 889 C C . ARG A 1 116 ? -11.538 46.859 13.339 1.00 56.84 116 ARG A C 1
ATOM 891 O O . ARG A 1 116 ? -11.897 47.699 14.153 1.00 56.84 116 ARG A O 1
ATOM 898 N N . LEU A 1 117 ? -11.557 47.069 12.023 1.00 57.53 117 LEU A N 1
ATOM 899 C CA . LEU A 1 117 ? -12.076 48.296 11.398 1.00 57.53 117 LEU A CA 1
ATOM 900 C C . LEU A 1 117 ? -13.501 48.135 10.848 1.00 57.53 117 LEU A C 1
ATOM 902 O O . LEU A 1 117 ? -14.087 49.111 10.401 1.00 57.53 117 LEU A O 1
ATOM 906 N N . TYR A 1 118 ? -14.063 46.924 10.889 1.00 53.62 118 TYR A N 1
ATOM 907 C CA . TYR A 1 118 ? -15.463 46.665 10.534 1.00 53.62 118 TYR A CA 1
ATOM 908 C C . TYR A 1 118 ? -16.398 46.627 11.761 1.00 53.62 118 TYR A C 1
ATOM 910 O O . TYR A 1 118 ? -17.611 46.528 11.614 1.00 53.62 118 TYR A O 1
ATOM 918 N N . TYR A 1 119 ? -15.843 46.700 12.977 1.00 55.81 119 TYR A N 1
ATOM 919 C CA . TYR A 1 119 ? -16.593 46.708 14.241 1.00 55.81 119 TYR A CA 1
ATOM 920 C C . TYR A 1 119 ? -16.210 47.904 15.134 1.00 55.81 119 TYR A C 1
ATOM 922 O O . TYR A 1 119 ? -16.022 47.764 16.343 1.00 55.81 119 TYR A O 1
ATOM 930 N N . SER A 1 120 ? -16.073 49.082 14.519 1.00 50.31 120 SER A N 1
ATOM 931 C CA . SER A 1 120 ? -16.143 50.395 15.170 1.00 50.31 120 SER A CA 1
ATOM 932 C C . SER A 1 120 ? -16.788 51.403 14.235 1.00 50.31 120 SER A C 1
ATOM 934 O O . SER A 1 120 ? -16.607 51.259 13.008 1.00 50.31 120 SER A O 1
#

Foldseek 3Di:
DDQDPDPVSNVVVVVVVVLLLCVCCVPPNVQLVVQLVVCVVVPHDNQRSCCVSPVDGPQRSVQVSCVVVVHDHDDPPPPPPPPPVPPDDPPPDDPPVCVVVVVVVVVVVVVVVVVVVVPD

Radius of gyration: 23.58 Å; chains: 1; bounding box: 51×65×32 Å

pLDDT: mean 78.11, std 20.28, range [39.28, 98.5]

Secondary structure (DSSP, 8-state):
-PPPSSHHHHHHHHHHHHHHHHHHHHHHHHHHHHHHHHHHHTT--HHHHHHHHHS--HHHHHHHHHHHTTPPPP------------------------HHHHHHHHHHHHHHHHHTTS--